Protein AF-A0A8H4ABF1-F1 (afdb_monomer_lite)

Foldseek 3Di:
DDDPPDDDAWAQAPPDPVQRTAAEDEDEADDDWQDKKWWDFDPDHIFIFTFDDFQDWDDDPHDIDGDRDTDTPRGDDDPGRFQTWMWADPDPRHIYTRGTHHGDDDDDDDD

Sequence (111 aa):
MSKRLSPLTNIKNNLDSQHTELIINDDIPVSSYGTHLSRSGISTPVSCGYVEAFNVITVSSSKIFKTDSIFVSNMLSDDGDSGGPSFSFSGLASVTLKGILWGKFRTKKSS

Secondary structure (DSSP, 8-state):
------PPP--B-SS-TT-SBPEEEE-PPP-STT-EEEE--SSS--EEEEEEEES-EEEETTEEEE---EEEES----TT-TT-EEEEESSSSEEEEEEE-----------

Radius of gyration: 15.27 Å; chains: 1; bounding box: 36×28×54 Å

Organism: Gigaspora margarita (NCBI:txid4874)

Structure (mmCIF, N/CA/C/O backbone):
data_AF-A0A8H4ABF1-F1
#
_entry.id   AF-A0A8H4ABF1-F1
#
loop_
_atom_site.group_PDB
_atom_site.id
_atom_site.type_symbol
_atom_site.label_atom_id
_atom_site.label_alt_id
_atom_site.label_comp_id
_atom_site.label_asym_id
_atom_site.label_entity_id
_atom_site.label_seq_id
_atom_site.pdbx_PDB_ins_code
_atom_site.Cartn_x
_atom_site.Cartn_y
_atom_site.Cartn_z
_atom_site.occupancy
_atom_site.B_iso_or_equiv
_atom_site.auth_seq_id
_atom_site.auth_comp_id
_atom_site.auth_asym_id
_atom_site.auth_atom_id
_atom_site.pdbx_PDB_model_num
ATOM 1 N N . MET A 1 1 ? 19.924 9.963 28.093 1.00 40.81 1 MET A N 1
ATOM 2 C CA . MET A 1 1 ? 19.366 8.883 27.248 1.00 40.81 1 MET A CA 1
ATOM 3 C C . MET A 1 1 ? 18.338 9.497 26.313 1.00 40.81 1 MET A C 1
ATOM 5 O O . MET A 1 1 ? 17.357 10.040 26.800 1.00 40.81 1 MET A O 1
ATOM 9 N N . SER A 1 2 ? 18.581 9.486 25.000 1.00 56.19 2 SER A N 1
ATOM 10 C CA . SER A 1 2 ? 17.589 9.945 24.020 1.00 56.19 2 SER A CA 1
ATOM 11 C C . SER A 1 2 ? 16.441 8.933 23.986 1.00 56.19 2 SER A C 1
ATOM 13 O O . SER A 1 2 ? 16.666 7.770 23.648 1.00 56.19 2 SER A O 1
ATOM 15 N N . LYS A 1 3 ? 15.228 9.341 24.387 1.00 57.75 3 LYS A N 1
ATOM 16 C CA . LYS A 1 3 ? 14.014 8.564 24.104 1.00 57.75 3 LYS A CA 1
ATOM 17 C C . LYS A 1 3 ? 13.936 8.453 22.584 1.00 57.75 3 LYS A C 1
ATOM 19 O O . LYS A 1 3 ? 13.712 9.461 21.919 1.00 57.75 3 LYS A O 1
ATOM 24 N N . ARG A 1 4 ? 14.135 7.252 22.034 1.00 56.12 4 ARG A N 1
ATOM 25 C CA . ARG A 1 4 ? 13.793 6.972 20.636 1.00 56.12 4 ARG A CA 1
ATOM 26 C C . ARG A 1 4 ? 12.304 7.266 20.473 1.00 56.12 4 ARG A C 1
ATOM 28 O O . ARG A 1 4 ? 11.467 6.470 20.891 1.00 56.12 4 ARG A O 1
ATOM 35 N N . LEU A 1 5 ? 11.987 8.432 19.916 1.00 61.22 5 LEU A N 1
ATOM 36 C CA . LEU A 1 5 ? 10.664 8.729 19.394 1.00 61.22 5 LEU A CA 1
ATOM 37 C C . LEU A 1 5 ? 10.453 7.741 18.250 1.00 61.22 5 LEU A C 1
ATOM 39 O O . LEU A 1 5 ? 11.064 7.868 17.192 1.00 61.22 5 LEU A O 1
ATOM 43 N N . SER A 1 6 ? 9.680 6.695 18.517 1.00 59.06 6 SER A N 1
ATOM 44 C CA . SER A 1 6 ? 9.230 5.793 17.466 1.00 59.06 6 SER A CA 1
ATOM 45 C C . SER A 1 6 ? 8.077 6.524 16.788 1.00 59.06 6 SER A C 1
ATOM 47 O O . SER A 1 6 ? 7.107 6.835 17.484 1.00 59.06 6 SER A O 1
ATOM 49 N N . PRO A 1 7 ? 8.187 6.905 15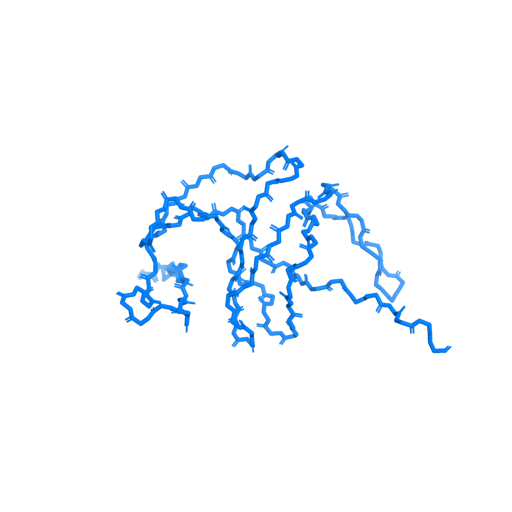.505 1.00 59.16 7 PRO A N 1
ATOM 50 C CA . PRO A 1 7 ? 7.068 7.527 14.819 1.00 59.16 7 PRO A CA 1
ATOM 51 C C . PRO A 1 7 ? 5.887 6.555 14.873 1.00 59.16 7 PRO A C 1
ATOM 53 O O . PRO A 1 7 ? 6.013 5.402 14.465 1.00 59.16 7 PRO A O 1
ATOM 56 N N . LEU A 1 8 ? 4.767 7.003 15.439 1.00 64.25 8 LEU A N 1
ATOM 57 C CA . LEU A 1 8 ? 3.529 6.236 15.410 1.00 64.25 8 LEU A CA 1
ATOM 58 C C . LEU A 1 8 ? 2.977 6.318 13.990 1.00 64.25 8 LEU A C 1
ATOM 60 O O . LEU A 1 8 ? 2.755 7.415 13.472 1.00 64.25 8 LEU A O 1
ATOM 64 N N . THR A 1 9 ? 2.771 5.164 13.358 1.00 67.12 9 THR A N 1
ATOM 65 C CA . THR A 1 9 ? 2.007 5.098 12.114 1.00 67.12 9 THR A CA 1
ATOM 66 C C . THR A 1 9 ? 0.608 5.629 12.411 1.00 67.12 9 THR A C 1
ATOM 68 O O . THR A 1 9 ? -0.053 5.144 13.325 1.00 67.12 9 THR A O 1
ATOM 71 N N . ASN A 1 10 ? 0.162 6.638 11.668 1.00 72.62 10 ASN A N 1
ATOM 72 C CA . ASN A 1 10 ? -1.200 7.151 11.750 1.00 72.62 10 ASN A CA 1
ATOM 73 C C . ASN A 1 10 ? -1.810 7.089 10.349 1.00 72.62 10 ASN A C 1
ATOM 75 O O . ASN A 1 10 ? -1.176 7.475 9.363 1.00 72.62 10 ASN A O 1
ATOM 79 N N . ILE A 1 11 ? -3.027 6.564 10.265 1.00 74.50 11 ILE A N 1
ATOM 80 C CA . ILE A 1 11 ? -3.817 6.541 9.042 1.00 74.50 11 ILE A CA 1
ATOM 81 C C . ILE A 1 11 ? -4.959 7.523 9.241 1.00 74.50 11 ILE A C 1
ATOM 83 O O . ILE A 1 11 ? -5.902 7.255 9.986 1.00 74.50 11 ILE A O 1
ATOM 87 N N . LYS A 1 12 ? -4.872 8.654 8.538 1.00 71.56 12 LYS A N 1
ATOM 88 C CA . LYS A 1 12 ? -5.927 9.657 8.547 1.00 71.56 12 LYS A CA 1
ATOM 89 C C . LYS A 1 12 ? -7.011 9.271 7.547 1.00 71.56 12 LYS A C 1
ATOM 91 O O . LYS A 1 12 ? -6.784 9.281 6.337 1.00 71.56 12 LYS A O 1
ATOM 96 N N . ASN A 1 13 ? -8.198 8.959 8.046 1.00 70.19 13 ASN A N 1
ATOM 97 C CA . ASN A 1 13 ? -9.354 8.690 7.208 1.00 70.19 13 ASN A CA 1
ATOM 98 C C . ASN A 1 13 ? -10.156 9.977 6.994 1.00 70.19 13 ASN A C 1
ATOM 100 O O . ASN A 1 13 ? -10.973 10.372 7.819 1.00 70.19 13 ASN A O 1
ATOM 104 N N . ASN A 1 14 ? -9.932 10.634 5.858 1.00 69.62 14 ASN A N 1
ATOM 105 C CA . ASN A 1 14 ? -10.691 11.833 5.492 1.00 69.62 14 ASN A CA 1
ATOM 106 C C . ASN A 1 14 ? -12.069 11.513 4.875 1.00 69.62 14 ASN A C 1
ATOM 108 O O . ASN A 1 14 ? -12.773 12.441 4.487 1.00 69.62 14 ASN A O 1
ATOM 112 N N . LEU A 1 15 ? -12.434 10.231 4.729 1.00 69.19 15 LEU A N 1
ATOM 113 C CA . LEU A 1 15 ? -13.699 9.806 4.115 1.00 69.19 15 LEU A CA 1
ATOM 114 C C . LEU A 1 15 ? -14.823 9.615 5.141 1.00 69.19 15 LEU A C 1
ATOM 116 O O . LEU A 1 15 ? -15.991 9.711 4.773 1.00 69.19 15 LEU A O 1
ATOM 120 N N . ASP A 1 16 ? -14.483 9.361 6.407 1.00 72.06 16 ASP A N 1
ATOM 121 C CA . ASP A 1 16 ? -15.446 9.180 7.493 1.00 72.06 16 ASP A CA 1
ATOM 122 C C . ASP A 1 16 ? -15.117 10.111 8.665 1.00 72.06 16 ASP A C 1
ATOM 124 O O . ASP A 1 16 ? -14.093 9.974 9.340 1.00 72.06 16 ASP A O 1
ATOM 128 N N . SER A 1 17 ? -16.018 11.058 8.930 1.00 73.94 17 SER A N 1
ATOM 129 C CA . SER A 1 17 ? -15.889 12.002 10.040 1.00 73.94 17 SER A CA 1
ATOM 130 C C . SER A 1 17 ? -15.981 11.340 11.416 1.00 73.94 17 SER A C 1
ATOM 132 O O . SER A 1 17 ? -15.554 11.944 12.394 1.00 73.94 17 SER A O 1
ATOM 134 N N . GLN A 1 18 ? -16.546 10.132 11.519 1.00 73.62 18 GLN A N 1
ATOM 135 C CA . GLN A 1 18 ? -16.679 9.411 12.790 1.00 73.62 18 GLN A CA 1
ATOM 136 C C . GLN A 1 18 ? -15.406 8.639 13.165 1.00 73.62 18 GLN A C 1
ATOM 138 O O . GLN A 1 18 ? -15.178 8.384 14.344 1.00 73.62 18 GLN A O 1
ATOM 143 N N . HIS A 1 19 ? -14.551 8.317 12.189 1.00 70.69 19 HIS A N 1
ATOM 144 C CA . HIS A 1 19 ? -13.347 7.503 12.384 1.00 70.69 19 HIS A CA 1
ATOM 145 C C . HIS A 1 19 ? -12.128 8.147 11.724 1.00 70.69 19 HIS A C 1
ATOM 147 O O . HIS A 1 19 ? -11.461 7.529 10.897 1.00 70.69 19 HIS A O 1
ATOM 153 N N . THR A 1 20 ? -11.844 9.407 12.068 1.00 73.00 20 THR A N 1
ATOM 154 C CA . THR A 1 20 ? -10.757 10.184 11.444 1.00 73.00 20 THR A CA 1
ATOM 155 C C . THR A 1 20 ? -9.372 9.567 11.664 1.00 73.00 20 THR A C 1
ATOM 157 O O . THR A 1 20 ? -8.503 9.715 10.804 1.00 73.00 20 THR A O 1
ATOM 160 N N . GLU A 1 21 ? -9.174 8.844 12.768 1.00 79.56 21 GLU A N 1
ATOM 161 C CA . GLU A 1 21 ? -7.980 8.036 13.037 1.00 79.56 21 GLU A CA 1
ATOM 162 C C . GLU A 1 21 ? -8.379 6.564 13.179 1.00 79.56 21 GLU A C 1
ATOM 164 O O . GLU A 1 21 ? -9.294 6.233 13.934 1.00 79.56 21 GLU A O 1
ATOM 169 N N . LEU A 1 22 ? -7.706 5.682 12.435 1.00 82.00 22 LEU A N 1
ATOM 170 C CA . LEU A 1 22 ? -8.008 4.248 12.423 1.00 82.00 22 LEU A CA 1
ATOM 171 C C . LEU A 1 22 ? -7.101 3.476 13.386 1.00 82.00 22 LEU A C 1
ATOM 173 O O . LEU A 1 22 ? -5.904 3.747 13.483 1.00 82.00 22 LEU A O 1
ATOM 177 N N . ILE A 1 23 ? -7.664 2.465 14.051 1.00 83.75 23 ILE A N 1
ATOM 178 C CA . ILE A 1 23 ? -6.914 1.547 14.914 1.00 83.75 23 ILE A CA 1
ATOM 179 C C . ILE A 1 23 ? -6.068 0.632 14.029 1.00 83.75 23 ILE A C 1
ATOM 181 O O . ILE A 1 23 ? -6.610 -0.096 13.196 1.00 83.75 23 ILE A O 1
ATOM 185 N N . ILE A 1 24 ? -4.749 0.664 14.217 1.00 83.44 24 ILE A N 1
ATOM 186 C CA . ILE A 1 24 ? -3.801 -0.110 13.414 1.00 83.44 24 ILE A CA 1
ATOM 187 C C . ILE A 1 24 ? -3.445 -1.407 14.132 1.00 83.44 24 ILE A C 1
ATOM 189 O O . ILE A 1 24 ? -2.882 -1.390 15.224 1.00 83.44 24 ILE A O 1
ATOM 193 N N . ASN A 1 25 ? -3.733 -2.521 13.471 1.00 83.94 25 ASN A N 1
ATOM 194 C CA . ASN A 1 25 ? -3.224 -3.837 13.819 1.00 83.94 25 ASN A CA 1
ATOM 195 C C . ASN A 1 25 ? -2.061 -4.174 12.879 1.00 83.94 25 ASN A C 1
ATOM 197 O O . ASN A 1 25 ? -2.191 -4.036 11.660 1.00 83.94 25 ASN A O 1
ATOM 201 N N . ASP A 1 26 ? -0.940 -4.634 13.419 1.00 73.19 26 ASP A N 1
ATOM 202 C CA . ASP A 1 26 ? 0.158 -5.146 12.597 1.00 73.19 26 ASP A CA 1
ATOM 203 C C . ASP A 1 26 ? -0.137 -6.585 12.161 1.00 73.19 26 ASP A C 1
ATOM 205 O O . ASP A 1 26 ? -0.656 -7.388 12.937 1.00 73.19 26 ASP A O 1
ATOM 209 N N . ASP A 1 27 ? 0.188 -6.918 10.913 1.00 76.44 27 ASP A N 1
ATOM 210 C CA . ASP A 1 27 ? -0.016 -8.257 10.359 1.00 76.44 27 ASP A CA 1
ATOM 211 C C . ASP A 1 27 ? 0.994 -8.558 9.245 1.00 76.44 27 ASP A C 1
ATOM 213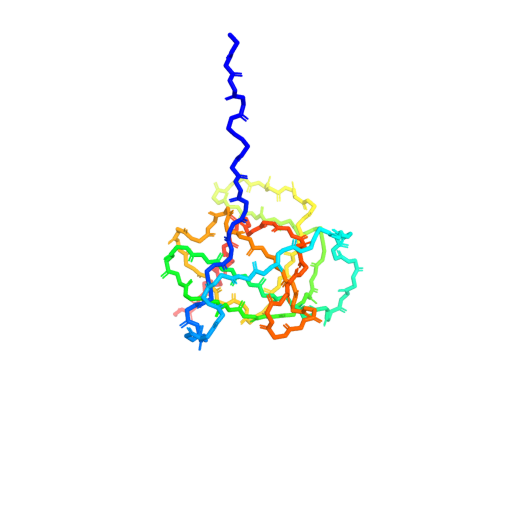 O O . ASP A 1 27 ? 1.790 -7.717 8.826 1.00 76.44 27 ASP A O 1
ATOM 217 N N . ILE A 1 28 ? 0.952 -9.796 8.767 1.00 72.81 28 ILE A N 1
ATOM 218 C CA . ILE A 1 28 ? 1.844 -10.358 7.766 1.00 72.81 28 ILE A CA 1
ATOM 219 C C . ILE A 1 28 ? 1.698 -9.606 6.423 1.00 72.81 28 ILE A C 1
ATOM 221 O O . ILE A 1 28 ? 0.572 -9.255 6.022 1.00 72.81 28 ILE A O 1
ATOM 225 N N . PRO A 1 29 ? 2.823 -9.394 5.701 1.00 71.25 29 PRO A N 1
ATOM 226 C CA . PRO A 1 29 ? 2.829 -8.846 4.349 1.00 71.25 29 PRO A CA 1
ATOM 227 C C . PRO A 1 29 ? 1.877 -9.586 3.408 1.00 71.25 29 PRO A C 1
ATOM 229 O O . PRO A 1 29 ? 1.671 -10.796 3.516 1.00 71.25 29 PRO A O 1
ATOM 232 N N . VAL A 1 30 ? 1.309 -8.858 2.448 1.00 80.50 30 VAL A N 1
ATOM 233 C CA . VAL A 1 30 ? 0.404 -9.451 1.457 1.00 80.50 30 VAL A CA 1
ATOM 234 C C . VAL A 1 30 ? 1.158 -10.416 0.545 1.00 80.50 30 VAL A C 1
ATOM 236 O O . VAL A 1 30 ? 2.224 -10.083 0.035 1.00 80.50 30 VAL A O 1
ATOM 239 N N . SER A 1 31 ? 0.570 -11.589 0.306 1.00 81.69 31 SER A N 1
ATOM 240 C CA . SER A 1 31 ? 1.151 -12.665 -0.510 1.00 81.69 31 SER A CA 1
ATOM 241 C C . SER A 1 31 ? 0.209 -13.222 -1.587 1.00 81.69 31 SER A C 1
ATOM 243 O O . SER A 1 31 ? 0.582 -14.150 -2.299 1.00 81.69 31 SER A O 1
ATOM 245 N N . SER A 1 32 ? -1.002 -12.665 -1.733 1.00 88.94 32 SER A N 1
ATOM 246 C CA . SER A 1 32 ? -1.998 -13.137 -2.706 1.00 88.94 32 SER A CA 1
ATOM 247 C C . SER A 1 32 ? -2.350 -12.088 -3.757 1.00 88.94 32 SER A C 1
ATOM 249 O O . SER A 1 32 ? -2.617 -10.925 -3.435 1.00 88.94 32 SER A O 1
ATOM 251 N N . TYR A 1 33 ? -2.432 -12.531 -5.013 1.00 91.94 33 TYR A N 1
ATOM 252 C CA . TYR A 1 33 ? -3.036 -11.768 -6.105 1.00 91.94 33 TYR A CA 1
ATOM 253 C C . TYR A 1 33 ? -4.507 -11.458 -5.785 1.00 91.94 33 TYR A C 1
ATOM 255 O O . TYR A 1 33 ? -5.176 -12.239 -5.105 1.00 91.94 33 TYR A O 1
ATOM 263 N N . GLY A 1 34 ? -5.003 -10.310 -6.247 1.00 92.00 34 GLY A N 1
ATOM 264 C CA . GLY A 1 34 ? -6.385 -9.873 -6.040 1.00 92.00 34 GLY A CA 1
ATOM 265 C C . GLY A 1 34 ? -6.695 -9.386 -4.622 1.00 92.00 34 GLY A C 1
ATOM 266 O O . GLY A 1 34 ? -7.833 -9.023 -4.341 1.00 92.00 34 GLY A O 1
ATOM 267 N N . THR A 1 35 ? -5.708 -9.344 -3.721 1.00 92.19 35 THR A N 1
ATOM 268 C CA . THR A 1 35 ? -5.903 -8.782 -2.378 1.00 92.19 35 THR A CA 1
ATOM 269 C C . THR A 1 35 ? -6.278 -7.305 -2.483 1.00 92.19 35 THR A C 1
ATOM 271 O O . THR A 1 35 ? -5.583 -6.539 -3.155 1.00 92.19 35 THR A O 1
ATOM 274 N N . HIS A 1 36 ? -7.353 -6.903 -1.804 1.00 92.50 36 HIS A N 1
ATOM 275 C CA . HIS A 1 36 ? -7.767 -5.506 -1.719 1.00 92.50 36 HIS A CA 1
ATOM 276 C C . HIS A 1 36 ? -6.859 -4.740 -0.754 1.00 92.50 36 HIS A C 1
ATOM 278 O O . HIS A 1 36 ? -6.752 -5.087 0.426 1.00 92.50 36 HIS A O 1
ATOM 284 N N . LEU A 1 37 ? -6.231 -3.681 -1.255 1.00 93.31 37 LEU A N 1
ATOM 285 C CA . LEU A 1 37 ? -5.363 -2.809 -0.479 1.00 93.31 37 LEU A CA 1
ATOM 286 C C . LEU A 1 37 ? -5.797 -1.360 -0.600 1.00 93.31 37 LEU A C 1
ATOM 288 O O . LEU A 1 37 ? -6.156 -0.875 -1.668 1.00 93.31 37 LEU A O 1
ATOM 292 N N . SER A 1 38 ? -5.703 -0.666 0.520 1.00 92.62 38 SER A N 1
ATOM 293 C CA . SER A 1 38 ? -5.878 0.767 0.650 1.00 92.62 38 SER A CA 1
ATOM 294 C C . SER A 1 38 ? -4.540 1.414 0.969 1.00 92.62 38 SER A C 1
ATOM 296 O O . SER A 1 38 ? -3.620 0.782 1.494 1.00 92.62 38 SER A O 1
ATOM 298 N N . ARG A 1 39 ? -4.428 2.703 0.678 1.00 91.25 39 ARG A N 1
ATOM 299 C CA . ARG A 1 39 ? -3.326 3.532 1.158 1.00 91.25 39 ARG A CA 1
ATOM 300 C C . ARG A 1 39 ? -3.828 4.901 1.566 1.00 91.25 39 ARG A C 1
ATOM 302 O O . ARG A 1 39 ? -4.853 5.357 1.066 1.00 91.25 39 ARG A O 1
ATOM 309 N N . SER A 1 40 ? -3.061 5.571 2.417 1.00 88.56 40 SER A N 1
ATOM 310 C CA . SER A 1 40 ? -3.248 6.983 2.756 1.00 88.56 40 SER A CA 1
ATOM 311 C C . SER A 1 40 ? -1.955 7.740 2.488 1.00 88.56 40 SER A C 1
ATOM 313 O O . SER A 1 40 ? -0.872 7.205 2.708 1.00 88.56 40 SER A O 1
ATOM 315 N N . GLY A 1 41 ? -2.059 8.978 2.013 1.00 86.25 41 GLY A N 1
ATOM 316 C CA . GLY A 1 41 ? -0.912 9.854 1.787 1.00 86.25 41 GLY A CA 1
ATOM 317 C C . GLY A 1 41 ? -1.213 11.293 2.193 1.00 86.25 41 GLY A C 1
ATOM 318 O O . GLY A 1 41 ? -2.326 11.605 2.615 1.00 86.25 41 GLY A O 1
ATOM 319 N N . ILE A 1 42 ? -0.199 12.155 2.119 1.00 84.62 42 ILE A N 1
ATOM 320 C CA . ILE A 1 42 ? -0.338 13.578 2.459 1.00 84.62 42 ILE A CA 1
ATOM 321 C C . ILE A 1 42 ? -1.088 14.322 1.352 1.00 84.62 42 ILE A C 1
ATOM 323 O O . ILE A 1 42 ? -1.924 15.177 1.642 1.00 84.62 42 ILE A O 1
ATOM 327 N N . SER A 1 43 ? -0.776 14.012 0.093 1.00 86.94 43 SER A N 1
ATOM 328 C CA . SER A 1 43 ? -1.235 14.778 -1.065 1.00 86.94 43 SER A CA 1
ATOM 329 C C . SER A 1 43 ? -2.616 14.347 -1.525 1.00 86.94 43 SER A C 1
ATOM 331 O O . SER A 1 43 ? -3.387 15.166 -2.022 1.00 86.94 43 SER A O 1
ATOM 333 N N . THR A 1 44 ? -2.947 13.066 -1.377 1.00 85.25 44 THR A N 1
ATOM 334 C CA . THR A 1 44 ? -4.227 12.550 -1.858 1.00 85.25 44 THR A CA 1
ATOM 335 C C . THR A 1 44 ? -4.963 11.726 -0.796 1.00 85.25 44 THR A C 1
ATOM 337 O O . THR A 1 44 ? -4.317 11.063 0.024 1.00 85.25 44 THR A O 1
ATOM 340 N N . PRO A 1 45 ? -6.316 11.742 -0.809 1.00 84.38 45 PRO A N 1
ATOM 341 C CA . PRO A 1 45 ? -7.132 10.981 0.134 1.00 84.38 45 PRO A CA 1
ATOM 342 C C . PRO A 1 45 ? -6.878 9.473 0.079 1.00 84.38 45 PRO A C 1
ATOM 344 O O . PRO A 1 45 ? -6.176 8.965 -0.801 1.00 84.38 45 PRO A O 1
ATOM 347 N N . VAL A 1 46 ? -7.520 8.752 1.003 1.00 88.25 46 VAL A N 1
ATOM 348 C CA . VAL A 1 46 ? -7.528 7.289 0.995 1.00 88.25 46 VAL A CA 1
ATOM 349 C C . VAL A 1 46 ? -7.989 6.786 -0.373 1.00 88.25 46 VAL A C 1
ATOM 351 O O . VAL A 1 46 ? -9.045 7.174 -0.868 1.00 88.25 46 VAL A O 1
ATOM 354 N N . SER A 1 47 ? -7.181 5.917 -0.974 1.00 90.69 47 SER A N 1
ATOM 355 C CA . SER A 1 47 ? -7.484 5.262 -2.245 1.00 90.69 47 SER A CA 1
ATOM 356 C C . SER A 1 47 ? -7.237 3.772 -2.113 1.00 90.69 47 SER A C 1
ATOM 358 O O . SER A 1 47 ? -6.299 3.356 -1.431 1.00 90.69 47 SER A O 1
ATOM 360 N N . CYS A 1 48 ? -8.052 2.982 -2.805 1.00 92.62 48 CYS A N 1
ATOM 361 C CA . CYS A 1 48 ? -7.994 1.528 -2.763 1.00 92.62 48 CYS A CA 1
ATOM 362 C C . CYS A 1 48 ? -7.729 0.935 -4.143 1.00 92.62 48 CYS A C 1
ATOM 364 O O . CYS A 1 48 ? -7.947 1.594 -5.154 1.00 92.62 48 CYS A O 1
ATOM 366 N N . GLY A 1 49 ? -7.280 -0.311 -4.166 1.00 93.88 49 GLY A N 1
ATOM 367 C CA . GLY A 1 49 ? -6.951 -1.046 -5.370 1.00 93.88 49 GLY A CA 1
ATOM 368 C C . GLY A 1 49 ? -6.743 -2.530 -5.096 1.00 93.88 49 GLY A C 1
ATOM 369 O O . GLY A 1 49 ? -6.986 -3.008 -3.986 1.00 93.88 49 GLY A O 1
ATOM 370 N N . TYR A 1 50 ? -6.271 -3.253 -6.108 1.00 94.88 50 TYR A N 1
ATOM 371 C CA . TYR A 1 50 ? -6.058 -4.698 -6.028 1.00 94.88 50 TYR A CA 1
ATOM 372 C C . TYR A 1 50 ? -4.630 -5.067 -6.392 1.00 94.88 50 TYR A C 1
ATOM 374 O O . TYR A 1 50 ? -4.050 -4.504 -7.319 1.00 94.88 50 TYR A O 1
ATOM 382 N N . VAL A 1 51 ? -4.060 -6.017 -5.655 1.00 93.81 51 VAL A N 1
ATOM 383 C CA . VAL A 1 51 ? -2.730 -6.544 -5.959 1.00 93.81 51 VAL A CA 1
ATOM 384 C C . VAL A 1 51 ? -2.748 -7.278 -7.295 1.00 93.81 51 VAL A C 1
ATOM 386 O O . VAL A 1 51 ? -3.453 -8.273 -7.446 1.00 93.81 51 VAL A O 1
ATOM 389 N N . GLU A 1 52 ? -1.922 -6.819 -8.230 1.00 93.25 52 GLU A N 1
ATOM 390 C CA . GLU A 1 52 ? -1.796 -7.404 -9.566 1.00 93.25 52 GLU A CA 1
ATOM 391 C C . GLU A 1 52 ? -0.425 -8.029 -9.832 1.00 93.25 52 GLU A C 1
ATOM 393 O O . GLU A 1 52 ? -0.291 -8.872 -10.716 1.00 93.25 52 GLU A O 1
ATOM 398 N N . ALA A 1 53 ? 0.614 -7.653 -9.090 1.00 90.31 53 ALA A N 1
ATOM 399 C CA . ALA A 1 53 ? 1.918 -8.288 -9.248 1.00 90.31 53 ALA A CA 1
ATOM 400 C C . ALA A 1 53 ? 2.770 -8.196 -7.983 1.00 90.31 53 ALA A C 1
ATOM 402 O O . ALA A 1 53 ? 2.579 -7.320 -7.139 1.00 90.31 53 ALA A O 1
ATOM 403 N N . PHE A 1 54 ? 3.748 -9.093 -7.904 1.00 90.25 54 PHE A N 1
ATOM 404 C CA . PHE A 1 54 ? 4.766 -9.159 -6.860 1.00 90.25 54 PHE A CA 1
ATOM 405 C C . PHE A 1 54 ? 6.156 -9.081 -7.488 1.00 90.25 54 PHE A C 1
ATOM 407 O O . PHE A 1 54 ? 6.331 -9.437 -8.655 1.00 90.25 54 PHE A O 1
ATOM 414 N N . ASN A 1 55 ? 7.144 -8.664 -6.696 1.00 86.94 55 ASN A N 1
ATOM 415 C CA . ASN A 1 55 ? 8.551 -8.549 -7.088 1.00 86.94 55 ASN A CA 1
ATOM 416 C C . ASN A 1 55 ? 8.738 -7.688 -8.342 1.00 86.94 55 ASN A C 1
ATOM 418 O O . ASN A 1 55 ? 9.457 -8.047 -9.280 1.00 86.94 55 ASN A O 1
ATOM 422 N N . VAL A 1 56 ? 8.040 -6.552 -8.376 1.00 84.06 56 VAL A N 1
ATOM 423 C CA . VAL A 1 56 ? 8.023 -5.692 -9.556 1.00 84.06 56 VAL A CA 1
ATOM 424 C C . VAL A 1 56 ? 9.363 -4.988 -9.731 1.00 84.06 56 VAL A C 1
ATOM 426 O O . VAL A 1 56 ? 9.897 -4.348 -8.826 1.00 84.06 56 VAL A O 1
ATOM 429 N N . ILE A 1 57 ? 9.895 -5.079 -10.948 1.00 83.25 57 ILE A N 1
ATOM 430 C CA . ILE A 1 57 ? 11.115 -4.388 -11.352 1.00 83.25 57 ILE A CA 1
ATOM 431 C C . ILE A 1 57 ? 10.717 -3.056 -11.980 1.00 83.25 57 ILE A C 1
ATOM 433 O O . ILE A 1 57 ? 10.040 -3.024 -13.006 1.00 83.25 57 ILE A O 1
ATOM 437 N N . THR A 1 58 ? 11.164 -1.952 -11.383 1.00 76.75 58 THR A N 1
ATOM 438 C CA . THR A 1 58 ? 10.903 -0.607 -11.911 1.00 76.75 58 THR A CA 1
ATOM 439 C C . TH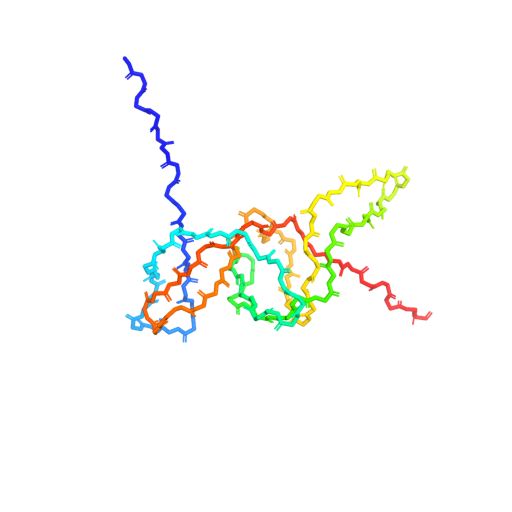R A 1 58 ? 12.162 -0.033 -12.542 1.00 76.75 58 THR A C 1
ATOM 441 O O . THR A 1 58 ? 13.244 -0.087 -11.961 1.00 76.75 58 THR A O 1
ATOM 444 N N . VAL A 1 59 ? 12.026 0.562 -13.726 1.00 79.25 59 VAL A N 1
ATOM 445 C CA . VAL A 1 59 ? 13.127 1.233 -14.426 1.00 79.25 59 VAL A CA 1
ATOM 446 C C . VAL A 1 59 ? 12.839 2.730 -14.475 1.00 79.25 59 VAL A C 1
ATOM 448 O O . VAL A 1 59 ? 11.819 3.145 -15.017 1.00 79.25 59 VAL A O 1
ATOM 451 N N . SER A 1 60 ? 13.731 3.548 -13.914 1.00 75.94 60 SER A N 1
ATOM 452 C CA . SER A 1 60 ? 13.621 5.012 -13.943 1.00 75.94 60 SER A CA 1
ATOM 453 C C . SER A 1 60 ? 14.908 5.625 -14.470 1.00 75.94 60 SER A C 1
ATOM 455 O O . SER A 1 60 ? 15.978 5.332 -13.941 1.00 75.94 60 SER A O 1
ATOM 457 N N . SER A 1 61 ? 14.799 6.448 -15.521 1.00 70.62 61 SER A N 1
ATOM 458 C CA . SER A 1 61 ? 15.875 7.263 -16.110 1.00 70.62 61 SER A CA 1
ATOM 459 C C . SER A 1 61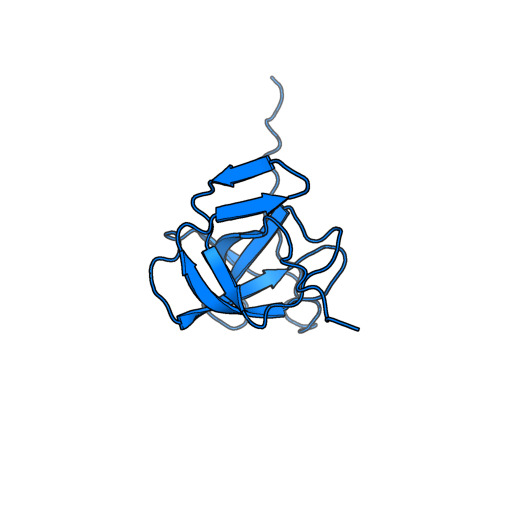 ? 17.257 6.602 -16.046 1.00 70.62 61 SER A C 1
ATOM 461 O O . SER A 1 61 ? 18.180 7.158 -15.458 1.00 70.62 61 SER A O 1
ATOM 463 N N . SER A 1 62 ? 17.384 5.402 -16.628 1.00 66.94 62 SER A N 1
ATOM 464 C CA . SER A 1 62 ? 18.594 4.553 -16.704 1.00 66.94 62 SER A CA 1
ATOM 465 C C . SER A 1 62 ? 19.044 3.786 -15.443 1.00 66.94 62 SER A C 1
ATOM 467 O O . SER A 1 62 ? 20.099 3.159 -15.459 1.00 66.94 62 SER A O 1
ATOM 469 N N . LYS A 1 63 ? 18.231 3.728 -14.381 1.00 74.56 63 LYS A N 1
ATOM 470 C CA . LYS A 1 63 ? 18.445 2.845 -13.220 1.00 74.56 63 LYS A CA 1
ATOM 471 C C . LYS A 1 63 ? 17.358 1.779 -13.125 1.00 74.56 63 LYS A C 1
ATOM 473 O O . LYS A 1 63 ? 16.169 2.089 -13.194 1.00 74.56 63 LYS A O 1
ATOM 478 N N . ILE A 1 64 ? 17.782 0.530 -12.939 1.00 72.81 64 ILE A N 1
ATOM 479 C CA . ILE A 1 64 ? 16.899 -0.591 -12.608 1.00 72.81 64 ILE A CA 1
ATOM 480 C C . ILE A 1 64 ? 16.825 -0.684 -11.087 1.00 72.81 64 ILE A C 1
ATOM 482 O O . ILE A 1 64 ? 17.831 -0.929 -10.424 1.00 72.81 64 ILE A O 1
ATOM 486 N N . PHE A 1 65 ? 15.627 -0.514 -10.548 1.00 72.31 65 PHE A N 1
ATOM 487 C CA . PHE A 1 65 ? 15.314 -0.777 -9.155 1.00 72.31 65 PHE A CA 1
ATOM 488 C C . PHE A 1 65 ? 14.630 -2.140 -9.080 1.00 72.31 65 PHE A C 1
ATOM 490 O O . PHE A 1 65 ? 13.493 -2.305 -9.526 1.00 72.31 65 PHE A O 1
ATOM 497 N N . LYS A 1 66 ? 15.351 -3.129 -8.544 1.00 65.69 66 LYS A N 1
ATOM 498 C CA . LYS A 1 66 ? 14.746 -4.382 -8.089 1.00 65.69 66 LYS A CA 1
ATOM 499 C C . LYS A 1 66 ? 14.284 -4.169 -6.660 1.00 65.69 66 LYS A C 1
ATOM 501 O O . LYS A 1 66 ? 15.089 -3.812 -5.803 1.00 65.69 66 LYS A O 1
ATOM 506 N N . THR A 1 67 ? 13.000 -4.356 -6.430 1.00 68.75 67 THR A N 1
ATOM 507 C CA . THR A 1 67 ? 12.390 -4.240 -5.113 1.00 68.75 67 THR A CA 1
ATOM 508 C C . THR A 1 67 ? 11.509 -5.462 -4.893 1.00 68.75 67 THR A C 1
ATOM 510 O O . THR A 1 67 ? 10.891 -5.954 -5.839 1.00 68.75 67 THR A O 1
ATOM 513 N N . ASP A 1 68 ? 11.403 -5.924 -3.648 1.00 76.19 68 ASP A N 1
ATOM 514 C CA . ASP A 1 68 ? 10.382 -6.896 -3.228 1.00 76.19 68 ASP A CA 1
ATOM 515 C C . ASP A 1 68 ? 9.023 -6.176 -3.119 1.00 76.19 68 ASP A C 1
ATOM 517 O O . ASP A 1 68 ? 8.378 -6.133 -2.073 1.00 76.19 68 ASP A O 1
ATOM 521 N N . SER A 1 69 ? 8.644 -5.472 -4.191 1.00 85.19 69 SER A N 1
ATOM 522 C CA . SER A 1 69 ? 7.488 -4.585 -4.225 1.00 85.19 69 SER A CA 1
ATOM 523 C C . SER A 1 69 ? 6.251 -5.288 -4.751 1.00 85.19 69 SER A C 1
ATOM 525 O O . SER A 1 69 ? 6.309 -6.200 -5.579 1.00 85.19 69 SER A O 1
ATOM 527 N N . ILE A 1 70 ? 5.112 -4.808 -4.271 1.00 89.44 70 ILE A N 1
ATOM 528 C CA . ILE A 1 70 ? 3.789 -5.232 -4.699 1.00 89.44 70 ILE A CA 1
ATOM 529 C C . ILE A 1 70 ? 3.227 -4.128 -5.587 1.00 89.44 70 ILE A C 1
ATOM 531 O O . ILE A 1 70 ? 3.240 -2.955 -5.210 1.00 89.44 70 ILE A O 1
ATOM 535 N N . PHE A 1 71 ? 2.732 -4.498 -6.762 1.00 90.44 71 PHE A N 1
ATOM 536 C CA . PHE A 1 71 ? 2.008 -3.581 -7.629 1.00 90.44 71 PHE A CA 1
ATOM 537 C C . PHE A 1 71 ? 0.510 -3.719 -7.391 1.00 90.44 71 PHE A C 1
ATOM 539 O O . PHE A 1 71 ? -0.044 -4.819 -7.441 1.00 90.44 71 PHE A O 1
ATOM 546 N N . VAL A 1 72 ? -0.124 -2.579 -7.127 1.00 92.25 72 VAL A N 1
ATOM 547 C CA . VAL A 1 72 ? -1.552 -2.462 -6.845 1.00 92.25 72 VAL A CA 1
ATOM 548 C C . VAL A 1 72 ? -2.172 -1.564 -7.909 1.00 92.25 72 VAL A C 1
ATOM 550 O O . VAL A 1 72 ? -1.767 -0.408 -8.054 1.00 92.25 72 VAL A O 1
ATOM 553 N N . SER A 1 73 ? -3.141 -2.083 -8.657 1.00 91.06 73 SER A N 1
ATOM 554 C CA . SER A 1 73 ? -3.853 -1.323 -9.686 1.00 91.06 73 SER A CA 1
ATOM 555 C C . SER A 1 73 ? -5.028 -0.544 -9.112 1.00 91.06 73 SER A C 1
ATOM 557 O O . SER A 1 73 ? -5.494 -0.822 -8.009 1.00 91.06 73 SER A O 1
ATOM 559 N N . ASN A 1 74 ? -5.509 0.452 -9.863 1.00 88.50 74 ASN A N 1
ATOM 560 C CA . ASN A 1 74 ? -6.642 1.319 -9.503 1.00 88.50 74 ASN A CA 1
ATOM 561 C C . ASN A 1 74 ? -6.486 2.106 -8.190 1.00 88.50 74 ASN A C 1
ATOM 563 O O . ASN A 1 74 ? -7.402 2.809 -7.779 1.00 88.50 74 ASN A O 1
ATOM 567 N N . MET A 1 75 ? -5.305 2.066 -7.577 1.00 90.50 75 MET A N 1
ATOM 568 C CA . MET A 1 75 ? -4.964 2.853 -6.407 1.00 90.50 75 MET A CA 1
ATOM 569 C C . MET A 1 75 ? -4.323 4.161 -6.869 1.00 90.50 75 MET A C 1
ATOM 571 O O . MET A 1 75 ? -3.158 4.191 -7.269 1.00 90.50 75 MET A O 1
ATOM 575 N N . LEU A 1 76 ? -5.092 5.252 -6.835 1.00 88.94 76 LEU A N 1
ATOM 576 C CA . LEU A 1 76 ? -4.574 6.589 -7.117 1.00 88.94 76 LEU A CA 1
ATOM 577 C C . LEU A 1 76 ? -3.402 6.881 -6.178 1.00 88.94 76 LEU A C 1
ATOM 579 O O . LEU A 1 76 ? -3.341 6.336 -5.077 1.00 88.94 76 LEU A O 1
ATOM 583 N N . SER A 1 77 ? -2.475 7.732 -6.599 1.00 88.81 77 SER A N 1
ATOM 584 C CA . SER A 1 77 ? -1.395 8.284 -5.776 1.00 88.81 77 SER A CA 1
ATOM 585 C C . SER A 1 77 ? -0.763 9.453 -6.522 1.00 88.81 77 SER A C 1
ATOM 587 O O . SER A 1 77 ? -0.706 9.449 -7.756 1.00 88.81 77 SER A O 1
ATOM 589 N N . ASP A 1 78 ? -0.283 10.442 -5.776 1.00 89.19 78 ASP A N 1
ATOM 590 C CA . ASP A 1 78 ? 0.467 11.569 -6.303 1.00 89.19 78 ASP A CA 1
ATOM 591 C C . ASP A 1 78 ? 1.808 11.774 -5.583 1.00 89.19 78 ASP A C 1
ATOM 593 O O . ASP A 1 78 ? 2.140 11.103 -4.600 1.00 89.19 78 ASP A O 1
ATOM 597 N N . ASP A 1 79 ? 2.613 12.689 -6.117 1.00 87.88 79 ASP A N 1
ATOM 598 C CA . ASP A 1 79 ? 3.876 13.094 -5.519 1.00 87.88 79 ASP A CA 1
ATOM 599 C C . ASP A 1 79 ? 3.595 13.632 -4.097 1.00 87.88 79 ASP A C 1
ATOM 601 O O . ASP A 1 79 ? 2.700 14.453 -3.887 1.00 87.88 79 ASP A O 1
ATOM 605 N N . GLY A 1 80 ? 4.335 13.131 -3.104 1.00 86.06 80 GLY A N 1
ATOM 606 C CA . GLY A 1 80 ? 4.111 13.420 -1.678 1.00 86.06 80 GLY A CA 1
AT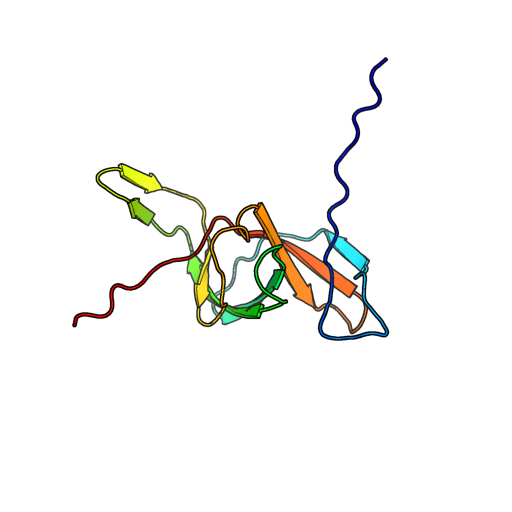OM 607 C C . GLY A 1 80 ? 3.358 12.333 -0.900 1.00 86.06 80 GLY A C 1
ATOM 608 O O . GLY A 1 80 ? 3.364 12.368 0.327 1.00 86.06 80 GLY A O 1
ATOM 609 N N . ASP A 1 81 ? 2.785 11.325 -1.567 1.00 89.19 81 ASP A N 1
ATOM 610 C CA . ASP A 1 81 ? 2.178 10.177 -0.872 1.00 89.19 81 ASP A CA 1
ATOM 611 C C . ASP A 1 81 ? 3.187 9.069 -0.514 1.00 89.19 81 ASP A C 1
ATOM 613 O O . ASP A 1 81 ? 2.897 8.216 0.327 1.00 89.19 81 ASP A O 1
ATOM 617 N N . SER A 1 82 ? 4.366 9.058 -1.148 1.00 88.94 82 SER A N 1
ATOM 618 C CA . SER A 1 82 ? 5.449 8.106 -0.861 1.00 88.94 82 SER A CA 1
ATOM 619 C C . SER A 1 82 ? 5.821 8.091 0.627 1.00 88.94 82 SER A C 1
ATOM 621 O O . SER A 1 82 ? 5.943 9.133 1.263 1.00 88.94 82 SER A O 1
ATOM 623 N N . GLY A 1 83 ? 6.036 6.897 1.176 1.00 88.69 83 GLY A N 1
ATOM 624 C CA . GLY A 1 83 ? 6.239 6.656 2.606 1.00 88.69 83 GLY A CA 1
ATOM 625 C C . GLY A 1 83 ? 4.938 6.516 3.403 1.00 88.69 83 GLY A C 1
ATOM 626 O O . GLY A 1 83 ? 4.987 6.089 4.554 1.00 88.69 83 GLY A O 1
ATOM 627 N N . GLY A 1 84 ? 3.782 6.826 2.804 1.00 88.38 84 GLY A N 1
ATOM 628 C CA . GLY A 1 84 ? 2.473 6.647 3.425 1.00 88.38 84 GLY A CA 1
ATOM 629 C C . GLY A 1 84 ? 2.113 5.173 3.666 1.00 88.38 84 GLY A C 1
ATOM 630 O O . GLY A 1 84 ? 2.638 4.284 2.991 1.00 88.38 84 GLY A O 1
ATOM 631 N N . PRO A 1 85 ? 1.218 4.880 4.622 1.00 89.56 85 PRO A N 1
ATOM 632 C CA . PRO A 1 85 ? 0.834 3.514 4.962 1.00 89.56 85 PRO A CA 1
ATOM 633 C C . PRO A 1 85 ? -0.015 2.859 3.867 1.00 89.56 85 PRO A C 1
ATOM 635 O O . PRO A 1 85 ? -0.908 3.487 3.292 1.00 89.56 85 PRO A O 1
ATOM 638 N N . SER A 1 86 ? 0.216 1.565 3.647 1.00 90.75 86 SER A N 1
ATOM 639 C CA . SER A 1 86 ? -0.674 0.666 2.910 1.00 90.75 86 SER A CA 1
ATOM 640 C C . SER A 1 86 ? -1.288 -0.351 3.867 1.00 90.75 86 SER A C 1
ATOM 642 O O . SER A 1 86 ? -0.589 -0.927 4.701 1.00 90.75 86 SER A O 1
ATOM 644 N N . PHE A 1 87 ? -2.599 -0.553 3.780 1.00 91.56 87 PHE A N 1
ATOM 645 C CA . PHE A 1 87 ? -3.378 -1.291 4.767 1.00 91.56 87 PHE A CA 1
ATOM 646 C C . PHE A 1 87 ? -4.629 -1.931 4.156 1.00 91.56 87 PHE A C 1
ATOM 648 O O . PHE A 1 87 ? -5.035 -1.600 3.046 1.00 91.56 87 PHE A O 1
ATOM 655 N N . SER A 1 88 ? -5.270 -2.828 4.898 1.00 91.12 88 SER A N 1
ATOM 656 C CA . SER A 1 88 ? -6.590 -3.385 4.578 1.00 91.12 88 SER A CA 1
ATOM 657 C C . SER A 1 88 ? -7.557 -3.141 5.734 1.00 91.12 88 SER A C 1
ATOM 659 O O . SER A 1 88 ? -7.162 -3.258 6.891 1.00 91.12 88 SER A O 1
ATOM 661 N N . PHE A 1 89 ? -8.822 -2.834 5.453 1.00 88.62 89 PHE A N 1
ATOM 662 C CA . PHE A 1 89 ? -9.835 -2.714 6.504 1.00 88.62 89 PHE A CA 1
ATOM 663 C C . PHE A 1 89 ? -10.131 -4.082 7.128 1.00 88.62 89 PHE A C 1
ATOM 665 O O . PHE A 1 89 ? -10.439 -5.037 6.419 1.00 88.62 89 PHE A O 1
ATOM 672 N N . SER A 1 90 ? -10.034 -4.164 8.455 1.00 88.50 90 SER A N 1
ATOM 673 C CA . SER A 1 90 ? -10.479 -5.318 9.256 1.00 88.50 90 SER A CA 1
ATOM 674 C C . SER A 1 90 ? -11.834 -5.065 9.929 1.00 88.50 90 SER A C 1
ATOM 676 O O . SER A 1 90 ? -12.470 -5.994 10.417 1.00 88.50 90 SER A O 1
ATOM 678 N N . GLY A 1 91 ? -12.290 -3.811 9.919 1.00 86.31 91 GLY A N 1
ATOM 679 C CA . GLY A 1 91 ? -13.579 -3.338 10.408 1.00 86.31 91 GLY A CA 1
ATOM 680 C C . GLY A 1 91 ? -13.780 -1.872 10.012 1.00 86.31 91 GLY A C 1
ATOM 681 O O . GLY A 1 91 ? -12.948 -1.300 9.313 1.00 86.31 91 GLY A O 1
ATOM 682 N N . LEU A 1 92 ? -14.868 -1.245 10.469 1.00 82.94 92 LEU A N 1
ATOM 683 C CA . LEU A 1 92 ? -15.154 0.168 10.156 1.00 82.94 92 LEU A CA 1
ATOM 684 C C . LEU A 1 92 ? -14.127 1.135 10.770 1.00 82.94 92 LEU A C 1
ATOM 686 O O . LEU A 1 92 ? -13.755 2.119 10.142 1.00 82.94 92 LEU A O 1
ATOM 690 N N . ALA A 1 93 ? -13.644 0.824 11.975 1.00 86.06 93 ALA A N 1
ATOM 691 C CA . ALA A 1 93 ? -12.703 1.656 12.728 1.00 86.06 93 ALA A CA 1
ATOM 692 C C . ALA A 1 93 ? -11.281 1.073 12.790 1.00 86.06 93 ALA A C 1
ATOM 694 O O . ALA A 1 93 ? -10.396 1.665 13.408 1.00 86.06 93 ALA A O 1
ATOM 695 N N . SER A 1 94 ? -11.059 -0.108 12.203 1.00 88.12 94 SER A N 1
ATOM 696 C CA . SER A 1 94 ? -9.810 -0.854 12.341 1.00 88.12 94 SER A CA 1
ATOM 697 C C . SER A 1 94 ? -9.238 -1.271 10.998 1.00 88.12 94 SER A C 1
ATOM 699 O O . SER A 1 94 ? -9.938 -1.691 10.072 1.00 88.12 94 SER A O 1
ATOM 701 N N . VAL A 1 95 ? -7.919 -1.192 10.919 1.00 90.31 95 VAL A N 1
ATOM 702 C CA . VAL A 1 95 ? -7.144 -1.529 9.738 1.00 90.31 95 VAL A CA 1
ATOM 703 C C . VAL A 1 95 ? -5.971 -2.396 10.119 1.00 90.31 95 VAL A C 1
ATOM 705 O O . VAL A 1 95 ? -5.493 -2.399 11.249 1.00 90.31 95 VAL A O 1
ATOM 708 N N . THR A 1 96 ? -5.511 -3.136 9.134 1.00 90.56 96 THR A N 1
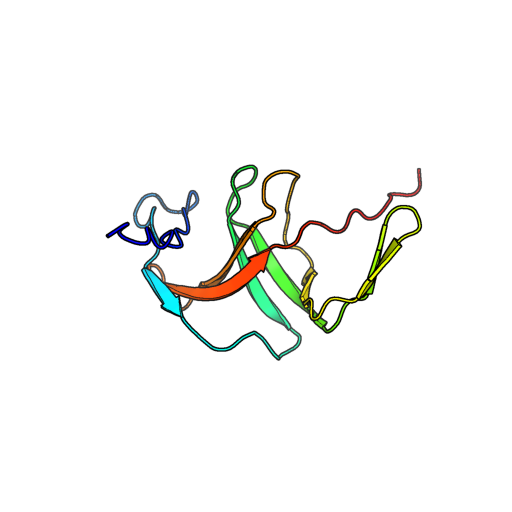ATOM 709 C CA . THR A 1 96 ? -4.357 -3.996 9.241 1.00 90.56 96 THR A CA 1
ATOM 710 C C . THR A 1 96 ? -3.258 -3.426 8.364 1.00 90.56 96 THR A C 1
ATOM 712 O O . THR A 1 96 ? -3.455 -3.309 7.152 1.00 90.56 96 THR A O 1
ATOM 715 N N . LEU A 1 97 ? -2.127 -3.041 8.955 1.00 89.62 97 LEU A N 1
ATOM 716 C CA . LEU A 1 97 ? -0.999 -2.485 8.213 1.00 89.62 97 LEU A CA 1
ATOM 717 C C . LEU A 1 97 ? -0.334 -3.588 7.389 1.00 89.62 97 LEU A C 1
ATOM 719 O O . LEU A 1 97 ? -0.021 -4.660 7.897 1.00 89.62 97 LEU A O 1
ATOM 723 N N . LYS A 1 98 ? -0.136 -3.321 6.100 1.00 89.56 98 LYS A N 1
ATOM 724 C CA . LYS A 1 98 ? 0.403 -4.280 5.129 1.00 89.56 98 LYS A CA 1
ATOM 725 C C . LYS A 1 98 ? 1.728 -3.841 4.519 1.00 89.56 98 LYS A C 1
ATOM 727 O O . LYS A 1 98 ? 2.456 -4.673 3.985 1.00 89.56 98 LYS A O 1
ATOM 732 N N . GLY A 1 99 ? 2.052 -2.553 4.600 1.00 88.44 99 GLY A N 1
ATOM 733 C CA . GLY A 1 99 ? 3.327 -2.030 4.135 1.00 88.44 99 GLY A CA 1
ATOM 734 C C . GLY A 1 99 ? 3.332 -0.516 4.002 1.00 88.44 99 GLY A C 1
ATOM 735 O O . GLY A 1 99 ? 2.514 0.187 4.595 1.00 88.44 99 GLY A O 1
ATOM 736 N N . ILE A 1 100 ? 4.262 -0.026 3.187 1.00 89.38 100 ILE A N 1
ATOM 737 C CA . ILE A 1 100 ? 4.433 1.393 2.875 1.00 89.38 100 ILE A CA 1
ATOM 738 C C . ILE A 1 100 ? 4.347 1.614 1.366 1.00 89.38 100 ILE A C 1
ATOM 740 O O . ILE A 1 100 ? 4.826 0.801 0.573 1.00 89.38 100 ILE A O 1
ATOM 744 N N . LEU A 1 101 ? 3.749 2.729 0.960 1.00 90.69 101 LEU A N 1
ATOM 745 C CA . LEU A 1 101 ? 3.705 3.147 -0.431 1.00 90.69 101 LEU A CA 1
ATOM 746 C C . LEU A 1 101 ? 5.093 3.631 -0.855 1.00 90.69 101 LEU A C 1
ATOM 748 O O . LEU A 1 101 ? 5.592 4.630 -0.347 1.00 90.69 101 LEU A O 1
ATOM 752 N N . TRP A 1 102 ? 5.713 2.962 -1.823 1.00 87.69 102 TRP A N 1
ATOM 753 C CA . TRP A 1 102 ? 6.993 3.420 -2.368 1.00 87.69 102 TRP A CA 1
ATOM 754 C C . TRP A 1 102 ? 6.818 4.619 -3.310 1.00 87.69 102 TRP A C 1
ATOM 756 O O . TRP A 1 102 ? 7.530 5.619 -3.211 1.00 87.69 102 TRP A O 1
ATOM 766 N N . GLY A 1 103 ? 5.824 4.556 -4.191 1.00 85.62 103 GLY A N 1
ATOM 767 C CA . GLY A 1 103 ? 5.498 5.626 -5.125 1.00 85.62 103 GLY A CA 1
ATOM 768 C C . GLY A 1 103 ? 4.466 5.182 -6.150 1.00 85.62 103 GLY A C 1
ATOM 769 O O . GLY A 1 103 ? 3.928 4.077 -6.072 1.00 85.62 103 GLY A O 1
ATOM 770 N N . LYS A 1 104 ? 4.202 6.050 -7.126 1.00 83.56 104 LYS A N 1
ATOM 771 C CA . LYS A 1 104 ? 3.252 5.787 -8.208 1.00 83.56 104 LYS A CA 1
ATOM 772 C C . LYS A 1 104 ? 3.951 5.334 -9.482 1.00 83.56 104 LYS A C 1
ATOM 774 O O . LYS A 1 104 ? 5.028 5.822 -9.827 1.00 83.56 104 LYS A O 1
ATOM 779 N N . PHE A 1 105 ? 3.280 4.475 -10.238 1.00 76.31 105 PHE A N 1
ATOM 780 C CA . PHE A 1 105 ? 3.688 4.152 -11.598 1.00 76.31 105 PHE A CA 1
ATOM 781 C C . PHE A 1 105 ? 2.994 5.115 -12.569 1.00 76.31 105 PHE A C 1
ATOM 783 O O . PHE A 1 105 ? 1.771 5.106 -12.692 1.00 76.31 105 PHE A O 1
ATOM 790 N N . ARG A 1 106 ? 3.753 5.985 -13.249 1.00 68.56 106 ARG A N 1
ATOM 791 C CA . ARG A 1 106 ? 3.197 6.840 -14.311 1.00 68.56 106 ARG A CA 1
ATOM 792 C C . ARG A 1 106 ? 3.213 6.056 -15.620 1.00 68.56 106 ARG A C 1
ATOM 794 O O . ARG A 1 106 ? 4.278 5.857 -16.200 1.00 68.56 106 ARG A O 1
ATOM 801 N N . THR A 1 107 ? 2.052 5.651 -16.120 1.00 61.06 107 THR A N 1
ATOM 802 C CA . THR A 1 107 ? 1.946 5.245 -17.524 1.00 61.06 107 THR A CA 1
ATOM 803 C C . THR A 1 107 ? 2.032 6.508 -18.381 1.00 61.06 107 THR A C 1
ATOM 805 O O . THR A 1 107 ? 1.279 7.465 -18.185 1.00 61.06 107 THR A O 1
ATOM 808 N N . LYS A 1 108 ? 2.989 6.575 -19.315 1.00 53.44 108 LYS A N 1
ATOM 809 C CA . LYS A 1 108 ? 2.941 7.613 -20.351 1.00 53.44 108 LYS A CA 1
ATOM 810 C C . LYS A 1 108 ? 1.691 7.335 -21.185 1.00 53.44 108 LYS A C 1
ATOM 812 O O . LYS A 1 108 ? 1.632 6.302 -21.846 1.00 53.44 108 LYS A O 1
ATOM 817 N N . LYS A 1 109 ? 0.709 8.240 -21.177 1.00 45.31 109 LYS A N 1
ATOM 818 C CA . LYS A 1 109 ? -0.251 8.289 -22.285 1.00 45.31 109 LYS A CA 1
ATOM 819 C C . LYS A 1 109 ? 0.557 8.641 -23.530 1.00 45.31 109 LYS A C 1
ATOM 821 O O . LYS A 1 109 ? 1.224 9.674 -23.541 1.00 45.31 109 LYS A O 1
ATOM 826 N N . SER A 1 110 ? 0.552 7.769 -24.532 1.00 43.34 110 SER A N 1
ATOM 827 C CA . SER A 1 110 ? 0.959 8.163 -25.877 1.00 43.34 110 SER A CA 1
ATOM 828 C C . SER A 1 110 ? -0.032 9.228 -26.346 1.00 43.34 110 SER A C 1
ATOM 830 O O . SER A 1 110 ? -1.212 8.921 -26.533 1.00 43.34 110 SER A O 1
ATOM 832 N N . SER A 1 111 ? 0.424 10.477 -26.422 1.00 42.88 111 SER A N 1
ATOM 833 C CA . SER A 1 111 ? -0.208 11.499 -27.258 1.00 42.88 111 SER A CA 1
ATOM 834 C C . SER A 1 111 ? 0.155 11.265 -28.713 1.00 42.88 111 SER A C 1
ATOM 836 O O . SER A 1 111 ? 1.294 10.799 -28.951 1.00 42.88 111 SER A O 1
#

pLDDT: mean 80.16, std 12.5, range [40.81, 94.88]

InterPro domains:
  IPR009003 Peptidase S1, PA clan [SSF50494] (28-104)